Protein AF-A0A7K9DSW3-F1 (afdb_monomer_lite)

Radius of gyration: 22.23 Å; chains: 1; bounding box: 49×39×70 Å

Secondary structure (DSSP, 8-state):
-----------S---S-------------HHHHHHHHHHHHTT-TTTGGGS-HHHHHHHHHHHHHH--HHHHHHHHHHHHHHHHHPPTTS--GGGGHHHHHHHHHHHHHHHH-TTS-S---HHHHHHHHHHHHHHHHHHHTT-HHHHHHHHHS------SS--

Sequence (163 aa):
GDTLYYRFTSDMSNTEWGYKFTVTAGHLGRFQTGFEILKQMLSEERVVPHLPLAKIWEWQVGVACRQTGHQRLKAIHLLLKIVQCSQQGDCDLTLLKPLWQLFTHMENNLCHDMAKPGILLPLHRALAELFFVTENRVTELGSLQEYLLALNTEDHLHRCTAQ

pLDDT: mean 80.03, std 16.96, range [31.59, 97.44]

Structure (mmCIF, N/CA/C/O backbone):
data_AF-A0A7K9DSW3-F1
#
_entry.id   AF-A0A7K9DSW3-F1
#
loop_
_atom_site.group_PDB
_atom_site.id
_atom_site.type_symbol
_atom_site.label_atom_id
_atom_site.label_alt_id
_atom_site.label_comp_id
_atom_site.label_asym_id
_atom_site.label_entity_id
_atom_site.label_seq_id
_atom_site.pdbx_PDB_ins_code
_atom_site.Cartn_x
_atom_site.Cartn_y
_atom_site.Cartn_z
_atom_site.occupancy
_atom_site.B_iso_or_equiv
_atom_site.auth_seq_id
_atom_site.auth_comp_id
_atom_site.auth_asym_id
_atom_site.auth_atom_id
_atom_site.pdbx_PDB_model_num
ATOM 1 N N . GLY A 1 1 ? -5.107 16.807 -29.202 1.00 55.75 1 GLY A N 1
ATOM 2 C CA . GLY A 1 1 ? -3.796 17.090 -29.798 1.00 55.75 1 GLY A CA 1
ATOM 3 C C . GLY A 1 1 ? -3.032 15.804 -29.724 1.00 55.75 1 GLY A C 1
ATOM 4 O O . GLY A 1 1 ? -2.785 15.377 -28.613 1.00 55.75 1 GLY A O 1
ATOM 5 N N . ASP A 1 2 ? -2.739 15.210 -30.881 1.00 50.59 2 ASP A N 1
ATOM 6 C CA . ASP A 1 2 ? -2.134 13.876 -31.049 1.00 50.59 2 ASP A CA 1
ATOM 7 C C . ASP A 1 2 ? -1.299 13.849 -32.345 1.00 50.59 2 ASP A C 1
ATOM 9 O O . ASP A 1 2 ? -1.317 12.889 -33.112 1.00 50.59 2 ASP A O 1
ATOM 13 N N . THR A 1 3 ? -0.633 14.962 -32.674 1.00 47.25 3 THR A N 1
ATOM 14 C CA . THR A 1 3 ? 0.022 15.135 -33.978 1.00 47.25 3 THR A CA 1
ATOM 15 C C . THR A 1 3 ? 1.475 15.536 -33.792 1.00 47.25 3 THR A C 1
ATOM 17 O O . THR A 1 3 ? 1.771 16.601 -33.254 1.00 47.25 3 THR A O 1
ATOM 20 N N . LEU A 1 4 ? 2.379 14.671 -34.253 1.00 55.16 4 LEU A N 1
ATOM 21 C CA . LEU A 1 4 ? 3.808 14.943 -34.345 1.00 55.16 4 LEU A CA 1
ATOM 22 C C . LEU A 1 4 ? 4.144 15.374 -35.772 1.00 55.16 4 LEU A C 1
ATOM 24 O O . LEU A 1 4 ? 3.830 14.667 -36.728 1.00 55.16 4 LEU A O 1
ATOM 28 N N . TYR A 1 5 ? 4.810 16.518 -35.906 1.00 57.50 5 TYR A N 1
ATOM 29 C CA . TYR A 1 5 ? 5.347 16.990 -37.177 1.00 57.50 5 TYR A CA 1
ATOM 30 C C . TYR A 1 5 ? 6.858 16.802 -37.171 1.00 57.50 5 TYR A C 1
ATOM 32 O O . TYR A 1 5 ? 7.555 17.360 -36.325 1.00 57.50 5 TYR A O 1
ATOM 40 N N . TYR A 1 6 ? 7.361 16.044 -38.138 1.00 63.25 6 TYR A N 1
ATOM 41 C CA . TYR A 1 6 ? 8.791 15.900 -38.376 1.00 63.25 6 TYR A CA 1
ATOM 42 C C . TYR A 1 6 ? 9.128 16.464 -39.752 1.00 63.25 6 TYR A C 1
ATOM 44 O O . TYR A 1 6 ? 8.417 16.219 -40.726 1.00 63.25 6 TYR A O 1
ATOM 52 N N . ARG A 1 7 ? 10.222 17.223 -39.835 1.00 62.91 7 ARG A N 1
ATOM 53 C CA . ARG A 1 7 ? 10.799 17.693 -41.095 1.00 62.91 7 ARG A CA 1
ATOM 54 C C . ARG A 1 7 ? 12.248 17.245 -41.139 1.00 62.91 7 ARG A C 1
ATOM 56 O O . ARG A 1 7 ? 13.039 17.654 -40.297 1.00 62.91 7 ARG A O 1
ATOM 63 N N . PHE A 1 8 ? 12.571 16.427 -42.129 1.00 63.41 8 PHE A N 1
ATOM 64 C CA . PHE A 1 8 ? 13.928 15.963 -42.374 1.00 63.41 8 PHE A CA 1
ATOM 65 C C . PHE A 1 8 ? 14.479 16.663 -43.611 1.00 63.41 8 PHE A C 1
ATOM 67 O O . PHE A 1 8 ? 13.787 16.787 -44.620 1.00 63.41 8 PHE A O 1
ATOM 74 N N . THR A 1 9 ? 15.728 17.104 -43.530 1.00 62.41 9 THR A N 1
ATOM 75 C CA . THR A 1 9 ? 16.480 17.674 -44.649 1.00 62.41 9 THR A CA 1
ATOM 76 C C . THR A 1 9 ? 17.847 17.012 -44.666 1.00 62.41 9 THR A C 1
ATOM 78 O O . THR A 1 9 ? 18.557 17.058 -43.665 1.00 62.41 9 THR A O 1
ATOM 81 N N . SER A 1 10 ? 18.185 16.373 -45.783 1.00 64.44 10 SER A N 1
ATOM 82 C CA . SER A 1 10 ? 19.497 15.779 -46.035 1.00 64.44 10 SER A CA 1
ATOM 83 C C . SER A 1 10 ? 20.136 16.507 -47.210 1.00 64.44 10 SER A C 1
ATOM 85 O O . SER A 1 10 ? 19.452 16.879 -48.161 1.00 64.44 10 SER A O 1
ATOM 87 N N . ASP A 1 11 ? 21.441 16.710 -47.131 1.00 71.25 11 ASP A N 1
ATOM 88 C CA . ASP A 1 11 ? 22.296 17.273 -48.172 1.00 71.25 11 ASP A CA 1
ATOM 89 C C . ASP A 1 11 ? 22.798 16.207 -49.172 1.00 71.25 11 ASP A C 1
ATOM 91 O O . ASP A 1 11 ? 23.560 16.539 -50.076 1.00 71.25 11 ASP A O 1
ATOM 95 N N . MET A 1 12 ? 22.354 14.943 -49.036 1.00 60.47 12 MET A N 1
ATOM 96 C CA . MET A 1 12 ? 22.642 13.803 -49.932 1.00 60.47 12 MET A CA 1
ATOM 97 C C . MET A 1 12 ? 24.141 13.503 -50.141 1.00 60.47 12 MET A C 1
ATOM 99 O O . MET A 1 12 ? 24.511 12.812 -51.089 1.00 60.47 12 MET A O 1
ATOM 103 N N . SER A 1 13 ? 25.015 13.984 -49.254 1.00 65.69 13 SER A N 1
ATOM 104 C CA . SER A 1 13 ? 26.471 13.811 -49.355 1.00 65.69 13 SER A CA 1
ATOM 105 C C . SER A 1 13 ? 26.966 12.440 -48.869 1.00 65.69 13 SER A C 1
ATOM 107 O O . SER A 1 13 ? 28.106 12.063 -49.135 1.00 65.69 13 SER A O 1
ATOM 109 N N . ASN A 1 14 ? 26.108 11.667 -48.195 1.00 58.91 14 ASN A N 1
ATOM 110 C CA . ASN A 1 14 ? 26.424 10.360 -47.628 1.00 58.91 14 ASN A CA 1
ATOM 111 C C . ASN A 1 14 ? 25.272 9.375 -47.906 1.00 58.91 14 ASN A C 1
ATOM 113 O O . ASN A 1 14 ? 24.114 9.697 -47.643 1.00 58.91 14 ASN A O 1
ATOM 117 N N . THR A 1 15 ? 25.570 8.209 -48.490 1.00 61.62 15 THR A N 1
ATOM 118 C CA . THR A 1 15 ? 24.566 7.223 -48.962 1.00 61.62 15 THR A CA 1
ATOM 119 C C . THR A 1 15 ? 24.543 5.925 -48.165 1.00 61.62 15 THR A C 1
ATOM 121 O O . THR A 1 15 ? 23.801 5.004 -48.503 1.00 61.62 15 THR A O 1
ATOM 124 N N . GLU A 1 16 ? 25.292 5.846 -47.072 1.00 56.81 16 GLU A N 1
ATOM 125 C CA . GLU A 1 16 ? 25.145 4.755 -46.120 1.00 56.81 16 GLU A CA 1
ATOM 126 C C . GLU A 1 16 ? 24.336 5.257 -44.920 1.00 56.81 16 GLU A C 1
ATOM 128 O O . GLU A 1 16 ? 24.411 6.429 -44.576 1.00 56.81 16 GLU A O 1
ATOM 133 N N . TRP A 1 17 ? 23.544 4.372 -44.307 1.00 57.28 17 TRP A N 1
ATOM 134 C CA . TRP A 1 17 ? 22.628 4.609 -43.173 1.00 57.28 17 TRP A CA 1
ATOM 135 C C . TRP A 1 17 ? 21.300 5.324 -43.510 1.00 57.28 17 TRP A C 1
ATOM 137 O O . TRP A 1 17 ? 21.108 6.525 -43.335 1.00 57.28 17 TRP A O 1
ATOM 147 N N . GLY A 1 18 ? 20.301 4.524 -43.899 1.00 65.06 18 GLY A N 1
ATOM 148 C CA . GLY A 1 18 ? 18.897 4.918 -43.779 1.00 65.06 18 GLY A CA 1
ATOM 149 C C . GLY A 1 18 ? 18.472 4.990 -42.309 1.00 65.06 18 GLY A C 1
ATOM 150 O O . GLY A 1 18 ? 18.779 4.100 -41.513 1.00 65.06 18 GLY A O 1
ATOM 151 N N . TYR A 1 19 ? 17.741 6.036 -41.932 1.00 62.66 19 TYR A N 1
ATOM 152 C CA . TYR A 1 19 ? 17.175 6.142 -40.592 1.00 62.66 19 TYR A CA 1
ATOM 153 C C . TYR A 1 19 ? 15.972 5.203 -40.442 1.00 62.66 19 TYR A C 1
ATOM 155 O O . TYR A 1 19 ? 15.007 5.294 -41.200 1.00 62.66 19 TYR A O 1
ATOM 163 N N . LYS A 1 20 ? 15.993 4.326 -39.433 1.00 61.69 20 LYS A N 1
ATOM 164 C CA . LYS A 1 20 ? 14.826 3.532 -39.028 1.00 61.69 20 LYS A CA 1
ATOM 165 C C . LYS A 1 20 ? 14.328 4.027 -37.679 1.00 61.69 20 LYS A C 1
ATOM 167 O O . LYS A 1 20 ? 14.937 3.751 -36.649 1.00 61.69 20 LYS A O 1
ATOM 172 N N . PHE A 1 21 ? 13.194 4.714 -37.689 1.00 57.72 21 PHE A N 1
ATOM 173 C CA . PHE A 1 21 ? 12.464 5.044 -36.471 1.00 57.72 21 PHE A CA 1
ATOM 174 C C . PHE A 1 21 ? 11.245 4.135 -36.346 1.00 57.72 21 PHE A C 1
ATOM 176 O O . PHE A 1 21 ? 10.490 3.961 -37.300 1.00 57.72 21 PHE A O 1
ATOM 183 N N . THR A 1 22 ? 11.046 3.575 -35.156 1.00 58.03 22 THR A N 1
ATOM 184 C CA . THR A 1 22 ? 9.824 2.849 -34.806 1.00 58.03 22 THR A CA 1
ATOM 185 C C . THR A 1 22 ? 8.992 3.758 -33.917 1.00 58.03 22 THR A C 1
ATOM 187 O O . THR A 1 22 ? 9.321 3.960 -32.750 1.00 58.03 22 THR A O 1
ATOM 190 N N . VAL A 1 23 ? 7.928 4.330 -34.476 1.00 57.09 23 VAL A N 1
ATOM 191 C CA . VAL A 1 23 ? 6.919 5.045 -33.693 1.00 57.09 23 VAL A CA 1
ATOM 192 C C . VAL A 1 23 ? 5.879 4.022 -33.266 1.00 57.09 23 VAL A C 1
ATOM 194 O O . VAL A 1 23 ? 5.026 3.619 -34.053 1.00 57.09 23 VAL A O 1
ATOM 197 N N . THR A 1 24 ? 5.970 3.561 -32.024 1.00 56.69 24 THR A N 1
ATOM 198 C CA . THR A 1 24 ? 4.951 2.687 -31.443 1.00 56.69 24 THR A CA 1
ATOM 199 C C . THR A 1 24 ? 3.895 3.567 -30.788 1.00 56.69 24 THR A C 1
ATOM 201 O O . THR A 1 24 ? 4.213 4.342 -29.886 1.00 56.69 24 THR A O 1
ATOM 204 N N . ALA A 1 25 ? 2.640 3.463 -31.226 1.00 51.66 25 ALA A N 1
ATOM 205 C CA . ALA A 1 25 ? 1.528 4.111 -30.542 1.00 51.66 25 ALA A CA 1
ATOM 206 C C . ALA A 1 25 ? 1.438 3.553 -29.113 1.00 51.66 25 ALA A C 1
ATOM 208 O O . ALA A 1 25 ? 1.070 2.398 -28.898 1.00 51.66 25 ALA A O 1
ATOM 209 N N . GLY A 1 26 ? 1.835 4.352 -28.126 1.00 49.22 26 GLY A N 1
ATOM 210 C CA . GLY A 1 26 ? 1.687 3.991 -26.727 1.00 49.22 26 GLY A CA 1
ATOM 211 C C . GLY A 1 26 ? 0.234 4.168 -26.317 1.00 49.22 26 GLY A C 1
ATOM 212 O O . GLY A 1 26 ? -0.174 5.275 -25.977 1.00 49.22 26 GLY A O 1
ATOM 213 N N . HIS A 1 27 ? -0.551 3.091 -26.288 1.00 54.66 27 HIS A N 1
ATOM 214 C CA . HIS A 1 27 ? -1.680 3.072 -25.364 1.00 54.66 27 HIS A CA 1
ATOM 215 C C . HIS A 1 27 ? -1.112 3.294 -23.959 1.00 54.66 27 HIS A C 1
ATOM 217 O O . HIS A 1 27 ? -0.112 2.663 -23.601 1.00 54.66 27 HIS A O 1
ATOM 223 N N . LEU A 1 28 ? -1.725 4.176 -23.161 1.00 58.56 28 LEU A N 1
ATOM 224 C CA . LEU A 1 28 ? -1.463 4.217 -21.722 1.00 58.56 28 LEU A CA 1
ATOM 225 C C . LEU A 1 28 ? -1.536 2.763 -21.230 1.00 58.56 28 LEU A C 1
ATOM 227 O O . LEU A 1 28 ? -2.559 2.093 -21.396 1.00 58.56 28 LEU A O 1
ATOM 231 N N . GLY A 1 29 ? -0.410 2.226 -20.746 1.00 71.12 29 GLY A N 1
ATOM 232 C CA . GLY A 1 29 ? -0.353 0.832 -20.312 1.00 71.12 29 GLY A CA 1
ATOM 233 C C . GLY A 1 29 ? -1.444 0.576 -19.272 1.00 71.12 29 GLY A C 1
ATOM 234 O O . GLY A 1 29 ? -1.825 1.499 -18.555 1.00 71.12 29 GLY A O 1
ATOM 235 N N . ARG A 1 30 ? -1.947 -0.662 -19.161 1.00 81.62 30 ARG A N 1
ATOM 236 C CA . ARG A 1 30 ? -3.084 -0.999 -18.271 1.00 81.62 30 ARG A CA 1
ATOM 237 C C . ARG A 1 30 ? -2.945 -0.411 -16.861 1.00 81.62 30 ARG A C 1
ATOM 239 O O . ARG A 1 30 ? -3.916 0.099 -16.315 1.00 81.62 30 ARG A O 1
ATOM 246 N N . PHE A 1 31 ? -1.727 -0.419 -16.318 1.00 86.50 31 PHE A N 1
ATOM 247 C CA . PHE A 1 31 ? -1.410 0.221 -15.043 1.00 86.50 31 PHE A CA 1
ATOM 248 C C . PHE A 1 31 ? -1.648 1.737 -15.058 1.00 86.50 31 PHE A C 1
ATOM 250 O O . PHE A 1 31 ? -2.298 2.262 -14.165 1.00 86.50 31 PHE A O 1
ATOM 257 N N . GLN A 1 32 ? -1.124 2.446 -16.058 1.00 86.50 32 GLN A N 1
ATOM 258 C CA . GLN A 1 32 ? -1.214 3.901 -16.135 1.00 86.50 32 GLN A CA 1
ATOM 259 C C . GLN A 1 32 ? -2.661 4.361 -16.345 1.00 86.50 32 GLN A C 1
ATOM 261 O O . GLN A 1 32 ? -3.096 5.290 -15.673 1.00 86.50 32 GLN A O 1
ATOM 266 N N . THR A 1 33 ? -3.420 3.685 -17.213 1.00 87.12 33 THR A N 1
ATOM 267 C CA . THR A 1 33 ? -4.855 3.958 -17.384 1.00 87.12 33 THR A CA 1
ATOM 268 C C . THR A 1 33 ? -5.623 3.689 -16.092 1.00 87.12 33 THR A C 1
ATOM 270 O O . THR A 1 33 ? -6.382 4.544 -15.649 1.00 87.12 33 THR A O 1
ATOM 273 N N . GLY A 1 34 ? -5.389 2.537 -15.449 1.00 90.56 34 GLY A N 1
ATOM 274 C CA . GLY A 1 34 ? -6.028 2.200 -14.174 1.00 90.56 34 GLY A CA 1
ATOM 275 C C . GLY A 1 34 ? -5.697 3.200 -13.064 1.00 90.56 34 GLY A C 1
ATOM 276 O O . GLY A 1 34 ? -6.587 3.615 -12.328 1.00 90.56 34 GLY A O 1
ATOM 277 N N . PHE A 1 35 ? -4.440 3.644 -12.992 1.00 93.88 35 PHE A N 1
ATOM 278 C CA . PHE A 1 35 ? -3.988 4.662 -12.050 1.00 93.88 35 PHE A CA 1
ATOM 279 C C . PHE A 1 35 ? -4.712 5.995 -12.256 1.00 93.88 35 PHE A C 1
ATOM 281 O O . PHE A 1 35 ? -5.229 6.537 -11.285 1.00 93.88 35 PHE A O 1
ATOM 288 N N . GLU A 1 36 ? -4.769 6.527 -13.483 1.00 93.25 36 GLU A N 1
ATOM 289 C CA . GLU A 1 36 ? -5.421 7.824 -13.722 1.00 93.25 36 GLU A CA 1
ATOM 290 C C . GLU A 1 36 ? -6.934 7.754 -13.486 1.00 93.25 36 GLU A C 1
ATOM 292 O O . GLU A 1 36 ? -7.485 8.660 -12.863 1.00 93.25 36 GLU A O 1
ATOM 297 N N . ILE A 1 37 ? -7.598 6.662 -13.895 1.00 91.38 37 ILE A N 1
ATOM 298 C CA . ILE A 1 37 ? -9.026 6.459 -13.610 1.00 91.38 37 ILE A CA 1
ATOM 299 C C . ILE A 1 37 ? -9.254 6.438 -12.101 1.00 91.38 37 ILE A C 1
ATOM 301 O O . ILE A 1 37 ? -10.058 7.217 -11.599 1.00 91.38 37 ILE A O 1
ATOM 305 N N . LEU A 1 38 ? -8.536 5.589 -11.359 1.00 94.31 38 LEU A N 1
ATOM 306 C CA . LEU A 1 38 ? -8.766 5.467 -9.922 1.00 94.31 38 LEU A CA 1
ATOM 307 C C . LEU A 1 38 ? -8.407 6.761 -9.182 1.00 94.31 38 LEU A C 1
ATOM 309 O O . LEU A 1 38 ? -9.145 7.193 -8.303 1.00 94.31 38 LEU A O 1
ATOM 313 N N . LYS A 1 39 ? -7.317 7.427 -9.574 1.00 95.44 39 LYS A N 1
ATOM 314 C CA . LYS A 1 39 ? -6.923 8.731 -9.032 1.00 95.44 39 LYS A CA 1
ATOM 315 C C . LYS A 1 39 ? -8.013 9.783 -9.231 1.00 95.44 39 LYS A C 1
ATOM 317 O O . LYS A 1 39 ? -8.231 10.563 -8.303 1.00 95.44 39 LYS A O 1
ATOM 322 N N . GLN A 1 40 ? -8.644 9.812 -10.408 1.00 94.00 40 GLN A N 1
ATOM 323 C CA . GLN A 1 40 ? -9.738 10.728 -10.729 1.00 94.00 40 GLN A CA 1
ATOM 324 C C . GLN A 1 40 ? -10.986 10.399 -9.906 1.00 94.00 40 GLN A C 1
ATOM 326 O O . GLN A 1 40 ? -11.539 11.294 -9.277 1.00 94.00 40 GLN A O 1
ATOM 331 N N . MET A 1 41 ? -11.375 9.122 -9.837 1.00 93.69 41 MET A N 1
ATOM 332 C CA . MET A 1 41 ? -12.537 8.668 -9.060 1.00 93.69 41 MET A CA 1
ATOM 333 C C . MET A 1 41 ? -12.385 8.986 -7.566 1.00 93.69 41 MET A C 1
ATOM 335 O O . MET A 1 41 ? -13.319 9.476 -6.944 1.00 93.69 41 MET A O 1
ATOM 339 N N . LEU A 1 42 ? -11.189 8.784 -7.000 1.00 92.94 42 LEU A N 1
ATOM 340 C CA . LEU A 1 42 ? -10.875 9.137 -5.607 1.00 92.94 42 LEU A CA 1
ATOM 341 C C . LEU A 1 42 ? -10.756 10.650 -5.370 1.00 92.94 42 LEU A C 1
ATOM 343 O O . LEU A 1 42 ? -10.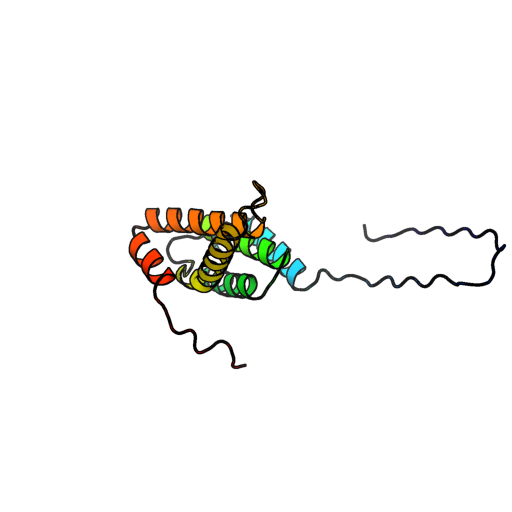743 11.091 -4.228 1.00 92.94 42 LEU A O 1
ATOM 347 N N . SER A 1 43 ? -10.594 11.452 -6.424 1.00 92.75 43 SER A N 1
ATOM 348 C CA . SER A 1 43 ? -10.568 12.916 -6.328 1.00 92.75 43 SER A CA 1
ATOM 349 C C . SER A 1 43 ? -11.965 13.536 -6.351 1.00 92.75 43 SER A C 1
ATOM 351 O O . SER A 1 43 ? -12.095 14.717 -6.040 1.00 92.75 43 SER A O 1
ATOM 353 N N . GLU A 1 44 ? -12.992 12.779 -6.734 1.00 92.50 44 GLU A N 1
ATOM 354 C CA . GLU A 1 44 ? -14.358 13.275 -6.831 1.00 92.50 44 GLU A CA 1
ATOM 355 C C . GLU A 1 44 ? -15.168 12.874 -5.593 1.00 92.50 44 GLU A C 1
ATOM 357 O O . GLU A 1 44 ? -15.659 11.753 -5.484 1.00 92.50 44 GLU A O 1
ATOM 362 N N . GLU A 1 45 ? -15.349 13.817 -4.662 1.00 86.81 45 GLU A N 1
ATOM 363 C CA . GLU A 1 45 ? -16.027 13.594 -3.369 1.00 86.81 45 GLU A CA 1
ATOM 364 C C . GLU A 1 45 ? -17.442 13.015 -3.503 1.00 86.81 45 GLU A C 1
ATOM 366 O O . GLU A 1 45 ? -17.910 12.300 -2.624 1.00 86.81 45 GLU A O 1
ATOM 371 N N . ARG A 1 46 ? -18.126 13.287 -4.621 1.00 90.25 46 ARG A N 1
ATOM 372 C CA . ARG A 1 46 ? -19.466 12.749 -4.904 1.00 90.25 46 ARG A CA 1
ATOM 373 C C . ARG A 1 46 ? -19.443 11.272 -5.287 1.00 90.25 46 ARG A C 1
ATOM 375 O O . ARG A 1 46 ? -20.449 10.595 -5.124 1.00 90.25 46 ARG A O 1
ATOM 382 N N . VAL A 1 47 ? -18.329 10.786 -5.831 1.00 90.19 47 VAL A N 1
ATOM 383 C CA . VAL A 1 47 ? -18.177 9.410 -6.319 1.00 90.19 47 VAL A CA 1
ATOM 384 C C . VAL A 1 47 ? -17.667 8.497 -5.211 1.00 90.19 47 VAL A C 1
ATOM 386 O O . VAL A 1 47 ? -18.114 7.356 -5.125 1.00 90.19 47 VAL A O 1
ATOM 389 N N . VAL A 1 48 ? -16.785 8.999 -4.338 1.00 89.50 48 VAL A N 1
ATOM 390 C CA . VAL A 1 48 ? -16.149 8.229 -3.253 1.00 89.50 48 VAL A CA 1
ATOM 391 C C . VAL A 1 48 ? -17.138 7.382 -2.429 1.00 89.50 48 VAL A C 1
ATOM 393 O O . VAL A 1 48 ? -16.866 6.190 -2.287 1.00 89.50 48 VAL A O 1
ATOM 396 N N . PRO A 1 49 ? -18.297 7.898 -1.962 1.00 88.75 49 PRO A N 1
ATOM 397 C CA . PRO A 1 49 ? -19.250 7.114 -1.167 1.00 88.75 49 PRO A CA 1
ATOM 398 C C . PRO A 1 49 ? -19.883 5.933 -1.916 1.00 88.75 49 PRO A C 1
ATOM 400 O O . PRO A 1 49 ? -20.473 5.051 -1.300 1.00 88.75 49 PRO A O 1
ATOM 403 N N . HIS A 1 50 ? -19.804 5.924 -3.248 1.00 89.00 50 HIS A N 1
ATOM 404 C CA . HIS A 1 50 ? -20.362 4.878 -4.104 1.00 89.00 50 HIS A CA 1
ATOM 405 C C . HIS A 1 50 ? -19.310 3.867 -4.572 1.00 89.00 50 HIS A C 1
ATOM 407 O O . HIS A 1 50 ? -19.651 2.880 -5.229 1.00 89.00 50 HIS A O 1
ATOM 413 N N . LEU A 1 51 ? -18.030 4.103 -4.271 1.00 90.88 51 LEU A N 1
ATOM 414 C CA . LEU A 1 51 ? -16.960 3.195 -4.649 1.00 90.88 51 LEU A CA 1
ATOM 415 C C . LEU A 1 51 ? -16.891 2.011 -3.676 1.00 90.88 51 LEU A C 1
ATOM 417 O O . LEU A 1 51 ? -16.984 2.202 -2.465 1.00 90.88 51 LEU A O 1
ATOM 421 N N . PRO A 1 52 ? -16.644 0.784 -4.168 1.00 91.81 52 PRO A N 1
ATOM 422 C CA . PRO A 1 52 ? -16.393 -0.367 -3.308 1.00 91.81 52 PRO A CA 1
ATOM 423 C C . PRO A 1 52 ? -14.977 -0.283 -2.710 1.00 91.81 52 PRO A C 1
ATOM 425 O O . PRO A 1 52 ? -14.075 -1.010 -3.139 1.00 91.81 52 PRO A O 1
ATOM 428 N N . LEU A 1 53 ? -14.770 0.625 -1.746 1.00 92.81 53 LEU A N 1
ATOM 429 C CA . LEU A 1 53 ? -13.453 0.949 -1.183 1.00 92.81 53 LEU A CA 1
ATOM 430 C C . LEU A 1 53 ? -12.741 -0.275 -0.604 1.00 92.81 53 LEU A C 1
ATOM 432 O O . LEU A 1 53 ? -11.562 -0.439 -0.890 1.00 92.81 53 LEU A O 1
ATOM 436 N N . ALA A 1 54 ? -13.448 -1.192 0.062 1.00 91.38 54 ALA A N 1
ATOM 437 C CA . ALA A 1 54 ? -12.859 -2.434 0.579 1.00 91.38 54 ALA A CA 1
ATOM 438 C C . ALA A 1 54 ? -12.215 -3.300 -0.511 1.00 91.38 54 ALA A C 1
ATOM 440 O O . ALA A 1 54 ? -11.092 -3.781 -0.364 1.00 91.38 54 ALA A O 1
ATOM 441 N N . LYS A 1 55 ? -12.892 -3.443 -1.654 1.00 92.88 55 LYS A N 1
ATOM 442 C CA . LYS A 1 55 ? -12.386 -4.241 -2.776 1.00 92.88 55 LYS A CA 1
ATOM 443 C C . LYS A 1 55 ? -11.244 -3.534 -3.500 1.00 92.88 55 LYS A C 1
ATOM 445 O O . LYS A 1 55 ? -10.257 -4.155 -3.883 1.00 92.88 55 LYS A O 1
ATOM 450 N N . ILE A 1 56 ? -11.391 -2.223 -3.695 1.00 94.25 56 ILE A N 1
ATOM 451 C CA . ILE A 1 56 ? -10.354 -1.385 -4.300 1.00 94.25 56 ILE A CA 1
ATOM 452 C C . ILE A 1 56 ? -9.097 -1.415 -3.433 1.00 94.25 56 ILE A C 1
ATOM 454 O O . ILE A 1 56 ? -8.008 -1.563 -3.972 1.00 94.25 56 ILE A O 1
ATOM 458 N N . TRP A 1 57 ? -9.248 -1.316 -2.114 1.00 95.31 57 TRP A N 1
ATOM 459 C CA . TRP A 1 57 ? -8.171 -1.388 -1.138 1.00 95.31 57 TRP A CA 1
ATOM 460 C C . TRP A 1 57 ? -7.390 -2.695 -1.256 1.00 95.31 57 TRP A C 1
ATOM 462 O O . TRP A 1 57 ? -6.188 -2.658 -1.513 1.00 95.31 57 TRP A O 1
ATOM 472 N N . GLU A 1 58 ? -8.073 -3.839 -1.167 1.00 94.31 58 GLU A N 1
ATOM 473 C CA . GLU A 1 58 ? -7.455 -5.164 -1.288 1.00 94.31 58 GLU A CA 1
ATOM 474 C C . GLU A 1 58 ? -6.646 -5.291 -2.591 1.00 94.31 58 GLU A C 1
ATOM 476 O O . GLU A 1 58 ? -5.467 -5.664 -2.594 1.00 94.31 58 GLU A O 1
ATOM 481 N N . TRP A 1 59 ? -7.250 -4.901 -3.717 1.00 93.56 59 TRP A N 1
ATOM 482 C CA . TRP A 1 59 ? -6.580 -4.913 -5.014 1.00 93.56 59 TRP A CA 1
ATOM 483 C C . TRP A 1 59 ? -5.387 -3.967 -5.065 1.00 93.56 59 TRP A C 1
ATOM 485 O O . TRP A 1 59 ? -4.332 -4.332 -5.584 1.00 93.56 59 TRP A O 1
ATOM 495 N N . GLN A 1 60 ? -5.536 -2.760 -4.531 1.00 95.81 60 GLN A N 1
ATOM 496 C CA . GLN A 1 60 ? -4.514 -1.729 -4.572 1.00 95.81 60 GLN A CA 1
ATOM 497 C C . GLN A 1 60 ? -3.298 -2.107 -3.718 1.00 95.81 60 GLN A C 1
ATOM 499 O O . GLN A 1 60 ? -2.163 -1.870 -4.141 1.00 95.81 60 GLN A O 1
ATOM 504 N N . VAL A 1 61 ? -3.513 -2.769 -2.577 1.00 96.19 61 VAL A N 1
ATOM 505 C CA . VAL A 1 61 ? -2.443 -3.368 -1.770 1.00 96.19 61 VAL A CA 1
ATOM 506 C C . VAL A 1 61 ? -1.723 -4.446 -2.582 1.00 96.19 61 VAL A C 1
ATOM 508 O O . VAL A 1 61 ? -0.498 -4.406 -2.716 1.00 96.19 61 VAL A O 1
ATOM 511 N N . GLY A 1 62 ? -2.468 -5.349 -3.229 1.00 93.56 62 GLY A N 1
ATOM 512 C CA . GLY A 1 62 ? -1.894 -6.362 -4.118 1.00 93.56 62 GLY A CA 1
ATOM 513 C C . GLY A 1 62 ? -1.058 -5.765 -5.260 1.00 93.56 62 GLY A C 1
ATOM 514 O O . GLY A 1 62 ? 0.019 -6.277 -5.585 1.00 93.56 62 GLY A O 1
ATOM 515 N N . VAL A 1 63 ? -1.509 -4.652 -5.846 1.00 93.56 63 VAL A N 1
ATOM 516 C CA . VAL A 1 63 ? -0.765 -3.905 -6.872 1.00 93.56 63 VAL A CA 1
ATOM 517 C C . VAL A 1 63 ? 0.513 -3.300 -6.288 1.00 93.56 63 VAL A C 1
ATOM 519 O O . VAL A 1 63 ? 1.573 -3.457 -6.893 1.00 93.56 63 VAL A O 1
ATOM 522 N N . ALA A 1 64 ? 0.463 -2.655 -5.121 1.00 95.75 64 ALA A N 1
ATOM 523 C CA . ALA A 1 64 ? 1.644 -2.067 -4.482 1.00 95.75 64 ALA A CA 1
ATOM 524 C C . ALA A 1 64 ? 2.733 -3.116 -4.184 1.00 95.75 64 ALA A C 1
ATOM 526 O O . ALA A 1 64 ? 3.918 -2.852 -4.407 1.00 95.75 64 ALA A O 1
ATOM 527 N N . CYS A 1 65 ? 2.340 -4.327 -3.779 1.00 93.31 65 CYS A N 1
ATOM 528 C CA . CYS A 1 65 ? 3.265 -5.435 -3.538 1.00 93.31 65 CYS A CA 1
ATOM 529 C C . CYS A 1 65 ? 3.945 -5.937 -4.825 1.00 93.31 65 CYS A C 1
ATOM 531 O O . CYS A 1 65 ? 5.149 -6.200 -4.830 1.00 93.31 65 CYS A O 1
ATOM 533 N N . ARG A 1 66 ? 3.200 -6.048 -5.934 1.00 90.62 66 ARG A N 1
ATOM 534 C CA . ARG A 1 66 ? 3.702 -6.624 -7.200 1.00 90.62 66 ARG A CA 1
ATOM 535 C C . ARG A 1 66 ? 4.466 -5.632 -8.070 1.00 90.62 66 ARG A C 1
ATOM 537 O O . ARG A 1 66 ? 5.388 -6.025 -8.778 1.00 90.62 66 ARG A O 1
ATOM 544 N N . GLN A 1 67 ? 4.076 -4.360 -8.052 1.00 88.75 67 GLN A N 1
ATOM 545 C CA . GLN A 1 67 ? 4.747 -3.331 -8.843 1.00 88.75 67 GLN A CA 1
ATOM 546 C C . GLN A 1 67 ? 6.093 -2.955 -8.234 1.00 88.75 67 GLN A C 1
ATOM 548 O O . GLN A 1 67 ? 6.318 -3.153 -7.044 1.00 88.75 67 GLN A O 1
ATOM 553 N N . THR A 1 68 ? 6.980 -2.370 -9.035 1.00 87.62 68 THR A N 1
ATOM 554 C CA . THR A 1 68 ? 8.290 -1.864 -8.598 1.00 87.62 68 THR A CA 1
ATOM 555 C C . THR A 1 68 ? 8.516 -0.435 -9.104 1.00 87.62 68 THR A C 1
ATOM 557 O O . THR A 1 68 ? 7.722 0.107 -9.881 1.00 87.62 68 THR A O 1
ATOM 560 N N . GLY A 1 69 ? 9.565 0.226 -8.606 1.00 88.00 69 GLY A N 1
ATOM 561 C CA . GLY A 1 69 ? 9.950 1.576 -9.031 1.00 88.00 69 GLY A CA 1
ATOM 562 C C . GLY A 1 69 ? 8.808 2.598 -8.949 1.00 88.00 69 GLY A C 1
ATOM 563 O O . GLY A 1 69 ? 8.073 2.670 -7.961 1.00 88.00 69 GLY A O 1
ATOM 564 N N . HIS A 1 70 ? 8.637 3.388 -10.011 1.00 88.56 70 HIS A N 1
ATOM 565 C CA . HIS A 1 70 ? 7.620 4.443 -10.069 1.00 88.56 70 HIS A CA 1
ATOM 566 C C . HIS A 1 70 ? 6.177 3.926 -10.012 1.00 88.56 70 HIS A C 1
ATOM 568 O O . HIS A 1 70 ? 5.301 4.632 -9.516 1.00 88.56 70 HIS A O 1
ATOM 574 N N . GLN A 1 71 ? 5.911 2.710 -10.497 1.00 89.69 71 GLN A N 1
ATOM 575 C CA . GLN A 1 71 ? 4.566 2.132 -10.455 1.00 89.69 71 GLN A CA 1
ATOM 576 C C . GLN A 1 71 ? 4.182 1.755 -9.021 1.00 89.69 71 GLN A C 1
ATOM 578 O O . GLN A 1 71 ? 3.078 2.078 -8.589 1.00 89.69 71 GLN A O 1
ATOM 583 N N . ARG A 1 72 ? 5.117 1.192 -8.238 1.00 94.62 72 ARG A N 1
ATOM 584 C CA . ARG A 1 72 ? 4.913 0.980 -6.793 1.00 94.62 72 ARG A CA 1
ATOM 585 C C . ARG A 1 72 ? 4.642 2.295 -6.070 1.00 94.62 72 ARG A C 1
ATOM 587 O O . ARG A 1 72 ? 3.704 2.378 -5.288 1.00 94.62 72 ARG A O 1
ATOM 594 N N . LEU A 1 73 ? 5.415 3.336 -6.373 1.00 95.38 73 LEU A N 1
ATOM 595 C CA . LEU A 1 73 ? 5.232 4.650 -5.758 1.00 95.38 73 LEU A CA 1
ATOM 596 C C . LEU A 1 73 ? 3.837 5.229 -6.051 1.00 95.38 73 LEU A C 1
ATOM 598 O O . LEU A 1 73 ? 3.146 5.684 -5.146 1.00 95.38 73 LEU A O 1
ATOM 602 N N . LYS A 1 74 ? 3.382 5.166 -7.307 1.00 95.94 74 LYS A N 1
ATOM 603 C CA . LYS A 1 74 ? 2.012 5.543 -7.689 1.00 95.94 74 LYS A CA 1
ATOM 604 C C . LYS A 1 74 ? 0.959 4.712 -6.958 1.00 95.94 74 LYS A C 1
ATOM 606 O O . LYS A 1 74 ? -0.053 5.258 -6.531 1.00 95.94 74 LYS A O 1
ATOM 611 N N . ALA A 1 75 ? 1.209 3.415 -6.796 1.00 97.00 75 ALA A N 1
ATOM 612 C CA . ALA A 1 75 ? 0.294 2.535 -6.095 1.00 97.00 75 ALA A CA 1
ATOM 613 C C . ALA A 1 75 ? 0.160 2.891 -4.605 1.00 97.00 75 ALA A C 1
ATOM 615 O O . ALA A 1 75 ? -0.956 2.907 -4.094 1.00 97.00 75 ALA A O 1
ATOM 616 N N . ILE A 1 76 ? 1.265 3.243 -3.944 1.00 97.44 76 ILE A N 1
ATOM 617 C CA . ILE A 1 76 ? 1.282 3.692 -2.544 1.00 97.44 76 ILE A CA 1
ATOM 618 C C . ILE A 1 76 ? 0.561 5.032 -2.381 1.00 97.44 76 ILE A C 1
ATOM 620 O O . ILE A 1 76 ? -0.224 5.191 -1.453 1.00 97.44 76 ILE A O 1
ATOM 624 N N . HIS A 1 77 ? 0.740 5.974 -3.310 1.00 96.50 77 HIS A N 1
ATOM 625 C CA . HIS A 1 77 ? -0.007 7.236 -3.270 1.00 96.50 77 HIS A CA 1
ATOM 626 C C . HIS A 1 77 ? -1.527 7.037 -3.380 1.00 96.50 77 HIS A C 1
ATOM 628 O O . HIS A 1 77 ? -2.290 7.792 -2.781 1.00 96.50 77 HIS A O 1
ATOM 634 N N . LEU A 1 78 ? -1.984 6.032 -4.134 1.00 97.00 78 LEU A N 1
ATOM 635 C CA . LEU A 1 78 ? -3.405 5.683 -4.172 1.00 97.00 78 LEU A CA 1
ATOM 636 C C . LEU A 1 78 ? -3.875 5.076 -2.847 1.00 97.00 78 LEU A C 1
ATOM 638 O O . LEU A 1 78 ? -4.952 5.444 -2.396 1.00 97.00 78 LEU A O 1
ATOM 642 N N . LEU A 1 79 ? -3.072 4.214 -2.207 1.00 97.06 79 LEU A N 1
ATOM 643 C CA . LEU A 1 79 ? -3.379 3.697 -0.865 1.00 97.06 79 LEU A CA 1
ATOM 644 C C . LEU A 1 79 ? -3.547 4.839 0.139 1.00 97.06 79 LEU A C 1
ATOM 646 O O . LEU A 1 79 ? -4.559 4.886 0.827 1.00 97.06 79 LEU A O 1
ATOM 650 N N . LEU A 1 80 ? -2.615 5.795 0.154 1.00 95.81 80 LEU A N 1
ATOM 651 C CA . LEU A 1 80 ? -2.692 6.995 0.994 1.00 95.81 80 LEU A CA 1
ATOM 652 C C . LEU A 1 80 ? -4.017 7.745 0.809 1.00 95.81 80 LEU A C 1
ATOM 654 O O . LEU A 1 80 ? -4.709 8.028 1.785 1.00 95.81 80 LEU A O 1
ATOM 658 N N . LYS A 1 81 ? -4.403 8.007 -0.445 1.00 94.88 81 LYS A N 1
ATOM 659 C CA . LYS A 1 81 ? -5.690 8.641 -0.764 1.00 94.88 81 LYS A CA 1
ATOM 660 C C . LYS A 1 81 ? -6.885 7.829 -0.263 1.00 94.88 81 LYS A C 1
ATOM 662 O O . LYS A 1 81 ? -7.832 8.409 0.255 1.00 94.88 81 LYS A O 1
ATOM 667 N N . ILE A 1 82 ? -6.860 6.506 -0.428 1.00 94.38 82 ILE A N 1
ATOM 668 C CA . ILE A 1 82 ? -7.955 5.638 0.019 1.00 94.38 82 ILE A CA 1
ATOM 669 C C . ILE A 1 82 ? -8.096 5.712 1.542 1.00 94.38 82 ILE A C 1
ATOM 671 O O . ILE A 1 82 ? -9.203 5.945 2.012 1.00 94.38 82 ILE A O 1
ATOM 675 N N . VAL A 1 83 ? -6.998 5.612 2.304 1.00 93.38 83 VAL A N 1
ATOM 676 C CA . VAL A 1 83 ? -7.037 5.734 3.776 1.00 93.38 83 VAL A CA 1
ATOM 677 C C . VAL A 1 83 ? -7.653 7.071 4.196 1.00 93.38 83 VAL A C 1
ATOM 679 O O . VAL A 1 83 ? -8.532 7.094 5.054 1.00 93.38 83 VAL A O 1
ATOM 682 N N . GLN A 1 84 ? -7.256 8.172 3.550 1.00 91.06 84 GLN A N 1
ATOM 683 C CA . GLN A 1 84 ? -7.755 9.520 3.854 1.00 91.06 84 GLN A CA 1
ATOM 684 C C . GLN A 1 84 ? -9.252 9.705 3.569 1.00 91.06 84 GLN A C 1
ATOM 686 O O . GLN A 1 84 ? -9.917 10.461 4.272 1.00 91.06 84 GLN A O 1
ATOM 691 N N . CYS A 1 85 ? -9.783 9.037 2.545 1.00 89.06 85 CYS A N 1
ATOM 692 C CA . CYS A 1 85 ? -11.185 9.165 2.146 1.00 89.06 85 CYS A CA 1
ATOM 693 C C . CYS A 1 85 ? -12.101 8.074 2.734 1.00 89.06 85 CYS A C 1
ATOM 695 O O . CYS A 1 85 ? -13.321 8.206 2.661 1.00 89.06 85 CYS A O 1
ATOM 697 N N . SER A 1 86 ? -11.531 7.002 3.290 1.00 86.19 86 SER A N 1
ATOM 698 C CA . SER A 1 86 ? -12.267 5.856 3.839 1.00 86.19 86 SER A CA 1
ATOM 699 C C . SER A 1 86 ? -13.027 6.187 5.129 1.00 86.19 86 SER A C 1
ATOM 701 O O . SER A 1 86 ? -12.538 6.937 5.977 1.00 86.19 86 SER A O 1
ATOM 703 N N . GLN A 1 87 ? -14.216 5.609 5.307 1.00 79.56 87 GLN A N 1
ATOM 704 C CA . GLN A 1 87 ? -14.956 5.601 6.571 1.00 79.56 87 GLN A CA 1
ATOM 705 C C . GLN A 1 87 ? -14.570 4.367 7.409 1.00 79.56 87 GLN A C 1
ATOM 707 O O . GLN A 1 87 ? -13.830 3.484 6.968 1.00 79.56 87 GLN A O 1
ATOM 712 N N . GLN A 1 88 ? -15.037 4.311 8.659 1.00 72.62 88 GLN A N 1
ATOM 713 C CA . GLN A 1 88 ? -14.741 3.199 9.564 1.00 72.62 88 GLN A CA 1
ATOM 714 C C . GLN A 1 88 ? -15.206 1.858 8.963 1.00 72.62 88 GLN A C 1
ATOM 716 O O . GLN A 1 88 ? -16.390 1.675 8.698 1.00 72.62 88 GLN A O 1
ATOM 721 N N . GLY A 1 89 ? -14.272 0.917 8.786 1.00 74.00 89 GLY A N 1
ATOM 722 C CA . GLY A 1 89 ? -14.550 -0.435 8.280 1.00 74.00 89 GLY A CA 1
ATOM 723 C C . GLY A 1 89 ? -14.383 -0.628 6.767 1.00 74.00 89 GLY A C 1
ATOM 724 O O . GLY A 1 89 ? -14.493 -1.755 6.294 1.00 74.00 89 GLY A O 1
ATOM 725 N N . ASP A 1 90 ? -14.061 0.425 6.010 1.00 81.31 90 ASP A N 1
ATOM 726 C CA . ASP A 1 90 ? -13.902 0.332 4.552 1.00 81.31 90 ASP A CA 1
ATOM 727 C C . ASP A 1 90 ? -12.583 -0.311 4.108 1.00 81.31 90 ASP A C 1
ATOM 729 O O . ASP A 1 90 ? -12.439 -0.656 2.940 1.00 81.31 90 ASP A O 1
ATOM 733 N N . CYS A 1 91 ? -11.582 -0.417 4.982 1.00 88.25 91 CYS A N 1
ATOM 734 C CA . CYS A 1 91 ? -10.242 -0.881 4.623 1.00 88.25 91 CYS A CA 1
ATOM 735 C C . CYS A 1 91 ? -9.713 -1.853 5.678 1.00 88.25 91 CYS A C 1
ATOM 737 O O . CYS A 1 91 ? -9.562 -1.484 6.842 1.00 88.25 91 CYS A O 1
ATOM 739 N N . ASP A 1 92 ? -9.387 -3.079 5.267 1.00 90.00 92 ASP A N 1
ATOM 740 C CA . ASP A 1 92 ? -8.662 -4.026 6.115 1.00 90.00 92 ASP A CA 1
ATOM 741 C C . ASP A 1 92 ? -7.174 -3.655 6.150 1.00 90.00 92 ASP A C 1
ATOM 743 O O . ASP A 1 92 ? -6.391 -3.978 5.251 1.00 90.00 92 ASP A O 1
ATOM 747 N N . LEU A 1 93 ? -6.785 -2.927 7.191 1.00 90.31 93 LEU A N 1
ATOM 748 C CA . LEU A 1 93 ? -5.438 -2.378 7.335 1.00 90.31 93 LEU A CA 1
ATOM 749 C C . LEU A 1 93 ? -4.379 -3.453 7.609 1.00 90.31 93 LEU A C 1
ATOM 751 O O . LEU A 1 93 ? -3.193 -3.207 7.383 1.00 90.31 93 LEU A O 1
ATOM 755 N N . THR A 1 94 ? -4.785 -4.660 8.015 1.00 89.75 94 THR A N 1
ATOM 756 C CA . THR A 1 94 ? -3.861 -5.786 8.227 1.00 89.75 94 THR A CA 1
ATOM 757 C C . THR A 1 94 ? -3.187 -6.227 6.923 1.00 89.75 94 THR A C 1
ATOM 759 O O . THR A 1 94 ? -2.050 -6.708 6.931 1.00 89.75 94 THR A O 1
ATOM 762 N N . LEU A 1 95 ? -3.818 -5.949 5.774 1.00 92.62 95 LEU A N 1
ATOM 763 C CA . LEU A 1 95 ? -3.265 -6.219 4.446 1.00 92.62 95 LEU A CA 1
ATOM 764 C C . LEU A 1 95 ? -1.975 -5.435 4.155 1.00 92.62 95 LEU A C 1
ATOM 766 O O . LEU A 1 95 ? -1.231 -5.814 3.253 1.00 92.62 95 LEU A O 1
ATOM 770 N N . LEU A 1 96 ? -1.659 -4.378 4.913 1.00 94.06 96 LEU A N 1
ATOM 771 C CA . LEU A 1 96 ? -0.417 -3.613 4.749 1.00 94.06 96 LEU A CA 1
ATOM 772 C C . LEU A 1 96 ? 0.840 -4.362 5.212 1.00 94.06 96 LEU A C 1
ATOM 774 O O . LEU A 1 96 ? 1.951 -3.928 4.908 1.00 94.06 96 LEU A O 1
ATOM 778 N N . LYS A 1 97 ? 0.696 -5.504 5.888 1.00 92.62 97 LYS A N 1
ATOM 779 C CA . LYS A 1 97 ? 1.800 -6.314 6.420 1.00 92.62 97 LYS A CA 1
ATOM 780 C C . LYS A 1 97 ? 2.946 -6.602 5.429 1.00 92.62 97 LYS A C 1
ATOM 782 O O . LYS A 1 97 ? 4.099 -6.406 5.811 1.00 92.62 97 LYS A O 1
ATOM 787 N N . PRO A 1 98 ? 2.722 -6.974 4.152 1.00 92.88 98 PRO A N 1
ATOM 788 C CA . PRO A 1 98 ? 3.827 -7.181 3.210 1.00 92.88 98 PRO A CA 1
ATOM 789 C C . PRO A 1 98 ? 4.573 -5.882 2.864 1.00 92.88 98 PRO A C 1
ATOM 791 O O . PRO A 1 98 ? 5.777 -5.896 2.610 1.00 92.88 98 PRO A O 1
ATOM 794 N N . LEU A 1 99 ? 3.872 -4.741 2.861 1.00 94.12 99 LEU A N 1
ATOM 795 C CA . LEU A 1 99 ? 4.493 -3.428 2.676 1.00 94.12 99 LEU A CA 1
ATOM 796 C C . LEU A 1 99 ? 5.265 -2.997 3.928 1.00 94.12 99 LEU A C 1
ATOM 798 O O . LEU A 1 99 ? 6.290 -2.333 3.794 1.00 94.12 99 LEU A O 1
ATOM 802 N N . TRP A 1 100 ? 4.813 -3.407 5.117 1.00 93.62 100 TRP A N 1
ATOM 803 C CA . TRP A 1 100 ? 5.520 -3.180 6.379 1.00 93.62 100 TRP A CA 1
ATOM 804 C C . TRP A 1 100 ? 6.840 -3.950 6.400 1.00 93.62 100 TRP A C 1
ATOM 806 O O . TRP A 1 100 ? 7.893 -3.363 6.610 1.00 93.62 100 TRP A O 1
ATOM 816 N N . GLN A 1 101 ? 6.817 -5.232 6.028 1.00 91.88 101 GLN A N 1
ATOM 817 C CA . GLN A 1 101 ? 8.031 -6.042 5.885 1.0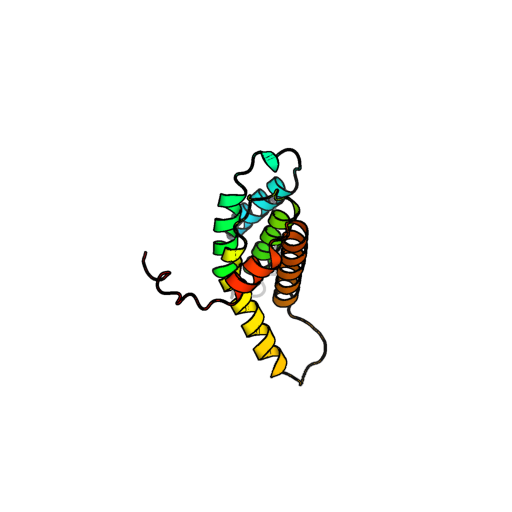0 91.88 101 GLN A CA 1
ATOM 818 C C . GLN A 1 101 ? 9.026 -5.432 4.887 1.00 91.88 101 GLN A C 1
ATOM 820 O O . GLN A 1 101 ? 10.230 -5.399 5.146 1.00 91.88 101 GLN A O 1
ATOM 825 N N . LEU A 1 102 ? 8.533 -4.919 3.753 1.00 91.38 102 LEU A N 1
ATOM 826 C CA . LEU A 1 102 ? 9.360 -4.195 2.788 1.00 91.38 102 LEU A CA 1
ATOM 827 C C . LEU A 1 102 ? 9.988 -2.943 3.413 1.00 91.38 102 LEU A C 1
ATOM 829 O O . LEU A 1 102 ? 11.175 -2.699 3.213 1.00 91.38 102 LEU A O 1
ATOM 833 N N . PHE A 1 103 ? 9.197 -2.156 4.141 1.00 91.62 103 PHE A N 1
ATOM 834 C CA . PHE A 1 103 ? 9.651 -0.945 4.813 1.00 91.62 103 PHE A CA 1
ATOM 835 C C . PHE A 1 103 ? 10.741 -1.251 5.848 1.00 91.62 103 PHE A C 1
ATOM 837 O O . PHE A 1 103 ? 11.844 -0.724 5.727 1.00 91.62 103 PHE A O 1
ATOM 844 N N . THR A 1 104 ? 10.506 -2.198 6.758 1.00 90.19 104 THR A N 1
ATOM 845 C CA . THR A 1 104 ? 11.493 -2.633 7.758 1.00 90.19 104 THR A CA 1
ATOM 846 C C . THR A 1 104 ? 12.760 -3.198 7.111 1.00 90.19 104 THR A C 1
ATOM 848 O O . THR A 1 104 ? 13.873 -2.925 7.558 1.00 90.19 104 THR A O 1
ATOM 851 N N . HIS A 1 105 ? 12.638 -3.951 6.011 1.00 88.75 105 HIS A N 1
ATOM 852 C CA . HIS A 1 105 ? 13.808 -4.406 5.259 1.00 88.75 105 HIS A CA 1
ATOM 853 C C . HIS A 1 105 ? 14.617 -3.226 4.700 1.00 88.75 105 HIS A C 1
ATOM 855 O O . HIS A 1 105 ? 15.846 -3.239 4.752 1.00 88.75 105 HIS A O 1
ATOM 861 N N . MET A 1 106 ? 13.954 -2.189 4.180 1.00 87.75 106 MET A N 1
ATOM 862 C CA . MET A 1 106 ? 14.633 -0.977 3.717 1.00 87.75 106 MET A CA 1
ATOM 863 C C . MET A 1 106 ? 15.318 -0.229 4.868 1.00 87.75 106 MET A C 1
ATOM 865 O O . MET A 1 106 ? 16.462 0.186 4.697 1.00 87.75 106 MET A O 1
ATOM 869 N N . GLU A 1 107 ? 14.671 -0.100 6.027 1.00 84.38 107 GLU A N 1
ATOM 870 C CA . GLU A 1 107 ? 15.251 0.531 7.224 1.00 84.38 107 GLU A CA 1
ATOM 871 C C . GLU A 1 107 ? 16.511 -0.196 7.710 1.00 84.38 107 GLU A C 1
ATOM 873 O O . GLU A 1 107 ? 17.541 0.437 7.954 1.00 84.38 107 GLU A O 1
ATOM 878 N N . ASN A 1 108 ? 16.476 -1.530 7.755 1.00 83.69 108 ASN A N 1
ATOM 879 C CA . ASN A 1 108 ? 17.630 -2.341 8.143 1.00 83.69 108 ASN A CA 1
ATOM 880 C C . ASN A 1 108 ? 18.815 -2.152 7.182 1.00 83.69 108 ASN A C 1
ATOM 882 O O . ASN A 1 108 ? 19.953 -2.018 7.623 1.00 83.69 108 ASN A O 1
ATOM 886 N N . ASN A 1 109 ? 18.564 -2.080 5.870 1.00 76.81 109 ASN A N 1
ATOM 887 C CA . ASN A 1 109 ? 19.622 -1.834 4.884 1.00 76.81 109 ASN A CA 1
ATOM 888 C C . ASN A 1 109 ? 20.180 -0.401 4.955 1.00 76.81 109 ASN A C 1
ATOM 890 O O . ASN A 1 109 ? 21.381 -0.210 4.784 1.00 76.81 109 ASN A O 1
ATOM 894 N N . LEU A 1 110 ? 19.338 0.603 5.232 1.00 73.06 110 LEU A N 1
ATOM 895 C CA . LEU A 1 110 ? 19.769 1.998 5.402 1.00 73.06 110 LEU A CA 1
ATOM 896 C C . LEU A 1 110 ? 20.698 2.170 6.611 1.00 73.06 110 LEU A C 1
ATOM 898 O O . LEU A 1 110 ? 21.645 2.950 6.545 1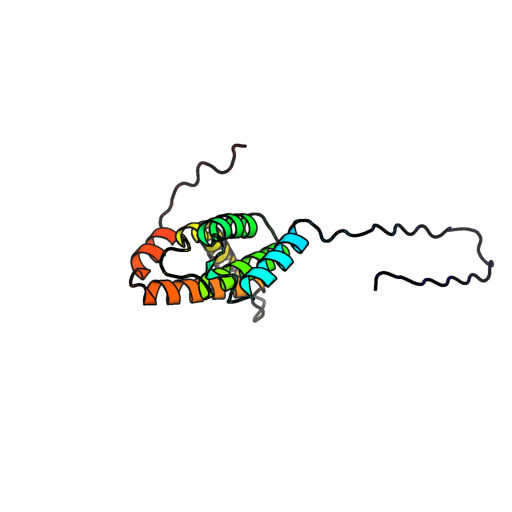.00 73.06 110 LEU A O 1
ATOM 902 N N . CYS A 1 111 ? 20.466 1.412 7.687 1.00 58.47 111 CYS A N 1
ATOM 903 C CA . CYS A 1 111 ? 21.327 1.389 8.872 1.00 58.47 111 CYS A CA 1
ATOM 904 C C . CYS A 1 111 ? 22.766 0.931 8.550 1.00 58.47 111 CYS A C 1
ATOM 906 O O . CYS A 1 111 ? 23.723 1.402 9.162 1.00 58.47 111 CYS A O 1
ATOM 908 N N . HIS A 1 112 ? 22.941 0.057 7.553 1.00 58.84 112 HIS A N 1
ATOM 909 C CA . HIS A 1 112 ? 24.257 -0.444 7.147 1.00 58.84 112 HIS A CA 1
ATOM 910 C C . HIS A 1 112 ? 25.035 0.515 6.231 1.00 58.84 112 HIS A C 1
ATOM 912 O O . HIS A 1 112 ? 26.263 0.445 6.184 1.00 58.84 112 HIS A O 1
ATOM 918 N N . ASP A 1 113 ? 24.358 1.434 5.539 1.00 56.34 113 ASP A N 1
ATOM 919 C CA . ASP A 1 113 ? 24.955 2.319 4.532 1.00 56.34 113 ASP A CA 1
ATOM 920 C C . ASP A 1 113 ? 25.251 3.717 5.123 1.00 56.34 113 ASP A C 1
ATOM 922 O O . ASP A 1 113 ? 24.828 4.761 4.624 1.00 56.34 113 ASP A O 1
ATOM 926 N N . MET A 1 114 ? 25.995 3.750 6.238 1.00 55.19 114 MET A N 1
ATOM 927 C CA . MET A 1 114 ? 26.332 4.972 6.999 1.00 55.19 114 MET A CA 1
ATOM 928 C C . MET A 1 114 ? 27.250 5.970 6.258 1.00 55.19 114 MET A C 1
ATOM 930 O O . MET A 1 114 ? 27.668 6.976 6.830 1.00 55.19 114 MET A O 1
ATOM 934 N N . ALA A 1 115 ? 27.592 5.715 4.992 1.00 57.91 115 ALA A N 1
ATOM 935 C CA . ALA A 1 115 ? 28.562 6.501 4.229 1.00 57.91 115 ALA A CA 1
ATOM 936 C C . ALA A 1 115 ? 27.951 7.651 3.401 1.00 57.91 115 ALA A C 1
ATOM 938 O O . ALA A 1 115 ? 28.698 8.462 2.851 1.00 57.91 115 ALA A O 1
ATOM 939 N N . LYS A 1 116 ? 26.617 7.756 3.287 1.00 54.75 116 LYS A N 1
ATOM 940 C CA . LYS A 1 116 ? 25.952 8.832 2.524 1.00 54.75 116 LYS A CA 1
ATOM 941 C C . LYS A 1 116 ? 24.826 9.487 3.331 1.00 54.75 116 LYS A C 1
ATOM 943 O O . LYS A 1 116 ? 23.730 8.935 3.407 1.00 54.75 116 LYS A O 1
ATOM 948 N N . PRO A 1 117 ? 25.042 10.689 3.894 1.00 51.22 117 PRO A N 1
ATOM 949 C CA . PRO A 1 117 ? 23.979 11.416 4.562 1.00 51.22 117 PRO A CA 1
ATOM 950 C C . PRO A 1 117 ? 22.985 11.981 3.536 1.00 51.22 117 PRO A C 1
ATOM 952 O O . PRO A 1 117 ? 23.364 12.738 2.643 1.00 51.22 117 PRO A O 1
ATOM 955 N N . GLY A 1 118 ? 21.695 11.684 3.720 1.00 56.81 118 GLY A N 1
ATOM 956 C CA . GLY A 1 118 ? 20.678 12.739 3.637 1.00 56.81 118 GLY A CA 1
ATOM 957 C C . GLY A 1 118 ? 19.561 12.645 2.595 1.00 56.81 118 GLY A C 1
ATOM 958 O O . GLY A 1 118 ? 18.689 13.508 2.628 1.00 56.81 118 GLY A O 1
ATOM 959 N N . ILE A 1 119 ? 19.507 11.648 1.702 1.00 60.16 119 ILE A N 1
ATOM 960 C CA . ILE A 1 119 ? 18.382 11.533 0.749 1.00 60.16 119 ILE A CA 1
ATOM 961 C C . ILE A 1 119 ? 17.659 10.202 0.946 1.00 60.16 119 ILE A C 1
ATOM 963 O O . ILE A 1 119 ? 18.049 9.172 0.402 1.00 60.16 119 ILE A O 1
ATOM 967 N N . LEU A 1 120 ? 16.573 10.245 1.722 1.00 68.44 120 LEU A N 1
ATOM 968 C CA . LEU A 1 120 ? 15.623 9.140 1.829 1.00 68.44 120 LEU A CA 1
ATOM 969 C C . LEU A 1 120 ? 15.059 8.809 0.443 1.00 68.44 120 LEU A C 1
ATOM 971 O O . LEU A 1 120 ? 14.622 9.695 -0.296 1.00 68.44 120 LEU A O 1
ATOM 975 N N . LEU A 1 121 ? 15.039 7.519 0.103 1.00 83.25 121 LEU A N 1
ATOM 976 C CA . LEU A 1 121 ? 14.456 7.051 -1.150 1.00 83.25 121 LEU A CA 1
ATOM 977 C C . LEU A 1 121 ? 12.972 7.464 -1.221 1.00 83.25 121 LEU A C 1
ATOM 979 O O . LEU A 1 121 ? 12.254 7.289 -0.233 1.00 83.25 121 LEU A O 1
ATOM 983 N N . PRO A 1 122 ? 12.462 7.937 -2.377 1.00 89.25 122 PRO A N 1
ATOM 984 C CA . PRO A 1 122 ? 11.061 8.347 -2.515 1.00 89.25 122 PRO A CA 1
ATOM 985 C C . PRO A 1 122 ? 10.060 7.281 -2.055 1.00 89.25 122 PRO A C 1
ATOM 987 O O . PRO A 1 122 ? 9.038 7.600 -1.456 1.00 89.25 122 PRO A O 1
ATOM 990 N N . LEU A 1 123 ? 10.384 6.006 -2.293 1.00 90.19 123 LEU A N 1
ATOM 991 C CA . LEU A 1 123 ? 9.585 4.870 -1.842 1.00 90.19 123 LEU A CA 1
ATOM 992 C C . LEU A 1 123 ? 9.543 4.753 -0.313 1.00 90.19 123 LEU A C 1
ATOM 994 O O . LEU A 1 123 ? 8.470 4.549 0.241 1.00 90.19 123 LEU A O 1
ATOM 998 N N . HIS A 1 124 ? 10.687 4.909 0.359 1.00 91.75 124 HIS A N 1
ATOM 999 C CA . HIS A 1 124 ? 10.759 4.868 1.819 1.00 91.75 124 HIS A CA 1
ATOM 1000 C C . HIS A 1 124 ? 9.898 5.971 2.431 1.00 91.75 124 HIS A C 1
ATOM 1002 O O . HIS A 1 124 ? 9.114 5.715 3.336 1.00 91.75 124 HIS A O 1
ATOM 1008 N N . ARG A 1 125 ? 10.013 7.201 1.911 1.00 92.50 125 ARG A N 1
ATOM 1009 C CA . ARG A 1 125 ? 9.211 8.335 2.382 1.00 92.50 125 ARG A CA 1
ATOM 1010 C C . ARG A 1 125 ? 7.713 8.075 2.218 1.00 92.50 125 ARG A C 1
ATOM 1012 O O . ARG A 1 125 ? 6.965 8.312 3.156 1.00 92.50 125 ARG A O 1
ATOM 1019 N N . ALA A 1 126 ? 7.293 7.575 1.057 1.00 95.06 126 ALA A N 1
ATOM 1020 C CA . ALA A 1 126 ? 5.885 7.287 0.799 1.00 95.06 126 ALA A CA 1
ATOM 1021 C C . ALA A 1 126 ? 5.339 6.159 1.694 1.00 95.06 126 ALA A C 1
ATOM 1023 O O . ALA A 1 126 ? 4.193 6.228 2.124 1.00 95.06 126 ALA A O 1
ATOM 1024 N N . LEU A 1 127 ? 6.148 5.135 1.992 1.00 95.31 127 LEU A N 1
ATOM 1025 C CA . LEU A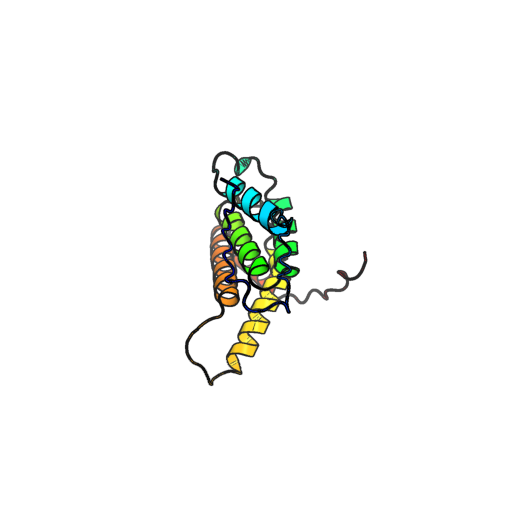 1 127 ? 5.778 4.075 2.937 1.00 95.31 127 LEU A CA 1
ATOM 1026 C C . LEU A 1 127 ? 5.673 4.608 4.369 1.00 95.31 127 LEU A C 1
ATOM 1028 O O . LEU A 1 127 ? 4.666 4.358 5.021 1.00 95.31 127 LEU A O 1
ATOM 1032 N N . ALA A 1 128 ? 6.656 5.384 4.830 1.00 94.44 128 ALA A N 1
ATOM 1033 C CA . ALA A 1 128 ? 6.616 6.009 6.151 1.00 94.44 128 ALA A CA 1
ATOM 1034 C C . ALA A 1 128 ? 5.369 6.894 6.318 1.00 94.44 128 ALA A C 1
ATOM 1036 O O . ALA A 1 128 ? 4.687 6.824 7.335 1.00 94.44 128 ALA A O 1
ATOM 1037 N N . GLU A 1 129 ? 5.029 7.683 5.294 1.00 96.00 129 GLU A N 1
ATOM 1038 C CA . GLU A 1 129 ? 3.809 8.493 5.281 1.00 96.00 129 GLU A CA 1
ATOM 1039 C C . GLU A 1 129 ? 2.543 7.627 5.320 1.00 96.00 129 GLU A C 1
ATOM 1041 O O . GLU A 1 129 ? 1.627 7.925 6.083 1.00 96.00 129 GLU A O 1
ATOM 1046 N N . LEU A 1 130 ? 2.493 6.531 4.551 1.00 96.62 130 LEU A N 1
ATOM 1047 C CA . LEU A 1 130 ? 1.366 5.595 4.569 1.00 96.62 130 LEU A CA 1
ATOM 1048 C C . LEU A 1 130 ? 1.138 5.010 5.962 1.00 96.62 130 LEU A C 1
ATOM 1050 O O . LEU A 1 130 ? 0.005 5.029 6.444 1.00 96.62 130 LEU A O 1
ATOM 1054 N N . PHE A 1 131 ? 2.193 4.518 6.611 1.00 95.75 131 PHE A N 1
ATOM 1055 C CA . PHE A 1 131 ? 2.085 3.943 7.950 1.0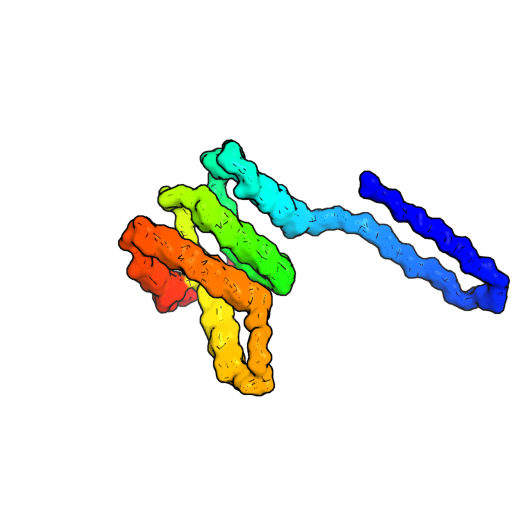0 95.75 131 PHE A CA 1
ATOM 1056 C C . PHE A 1 131 ? 1.703 4.996 8.984 1.00 95.75 131 PHE A C 1
ATOM 1058 O O . PHE A 1 131 ? 0.772 4.762 9.744 1.00 95.75 131 PHE A O 1
ATOM 1065 N N . PHE A 1 132 ? 2.296 6.188 8.924 1.00 94.69 132 PHE A N 1
ATOM 1066 C CA . PHE A 1 132 ? 1.944 7.292 9.815 1.00 94.69 132 PHE A CA 1
ATOM 1067 C C . PHE A 1 132 ? 0.468 7.711 9.694 1.00 94.69 132 PHE A C 1
ATOM 1069 O O . PHE A 1 132 ? -0.234 7.845 10.695 1.00 94.69 132 PHE A O 1
ATOM 1076 N N . VAL A 1 133 ? -0.038 7.898 8.470 1.00 94.62 133 VAL A N 1
ATOM 1077 C CA . VAL A 1 133 ? -1.450 8.255 8.241 1.00 94.62 133 VAL A CA 1
ATOM 1078 C C . VAL A 1 133 ? -2.376 7.134 8.712 1.00 94.62 133 VAL A C 1
ATOM 1080 O O . VAL A 1 133 ? -3.409 7.407 9.325 1.00 94.62 133 VAL A O 1
ATOM 1083 N N . THR A 1 134 ? -1.996 5.880 8.468 1.00 93.31 134 THR A N 1
ATOM 1084 C CA . THR A 1 134 ? -2.773 4.714 8.902 1.00 93.31 134 THR A CA 1
ATOM 1085 C C . THR A 1 134 ? -2.807 4.604 10.426 1.00 93.31 134 THR A C 1
ATOM 1087 O O . THR A 1 134 ? -3.878 4.426 10.995 1.00 93.31 134 THR A O 1
ATOM 1090 N N . GLU A 1 135 ? -1.677 4.780 11.108 1.00 92.50 135 GLU A N 1
ATOM 1091 C CA . GLU A 1 135 ? -1.595 4.763 12.572 1.00 92.50 135 GLU A CA 1
ATOM 1092 C C . GLU A 1 135 ? -2.458 5.849 13.206 1.00 92.50 135 GLU A C 1
ATOM 1094 O O . GLU A 1 135 ? -3.233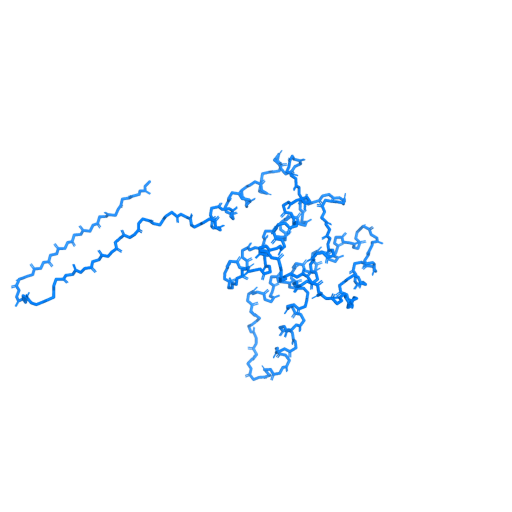 5.552 14.115 1.00 92.50 135 GLU A O 1
ATOM 1099 N N . ASN A 1 136 ? -2.393 7.085 12.700 1.00 92.25 136 ASN A N 1
ATOM 1100 C CA . ASN A 1 136 ? -3.256 8.166 13.177 1.00 92.25 136 ASN A CA 1
ATOM 1101 C C . ASN A 1 136 ? -4.734 7.799 13.013 1.00 92.25 136 ASN A C 1
ATOM 1103 O O . ASN A 1 136 ? -5.517 7.944 13.949 1.00 92.25 136 ASN A O 1
ATOM 1107 N N . ARG A 1 137 ? -5.102 7.237 11.856 1.00 89.62 137 ARG A N 1
ATOM 1108 C CA . ARG A 1 137 ? -6.478 6.819 11.577 1.00 89.62 137 ARG A CA 1
ATOM 1109 C C . ARG A 1 137 ? -6.955 5.725 12.528 1.00 89.62 137 ARG A C 1
ATOM 1111 O O . ARG A 1 137 ? -8.062 5.796 13.048 1.00 89.62 137 ARG A O 1
ATOM 1118 N N . VAL A 1 138 ? -6.131 4.715 12.782 1.00 89.94 138 VAL A N 1
ATOM 1119 C CA . VAL A 1 138 ? -6.479 3.625 13.703 1.00 89.94 138 VAL A CA 1
ATOM 1120 C C . VAL A 1 138 ? -6.511 4.107 15.156 1.00 89.94 138 VAL A C 1
ATOM 1122 O O . VAL A 1 138 ? -7.325 3.628 15.947 1.00 89.94 138 VAL A O 1
ATOM 1125 N N . THR A 1 139 ? -5.663 5.075 15.503 1.00 90.81 139 THR A N 1
ATOM 1126 C CA . THR A 1 139 ? -5.657 5.723 16.820 1.00 90.81 139 THR A CA 1
ATOM 1127 C C . THR A 1 139 ? -6.971 6.459 17.070 1.00 90.81 139 THR A C 1
ATOM 1129 O O . THR A 1 139 ? -7.568 6.272 18.128 1.00 90.81 139 THR A O 1
ATOM 1132 N N . GLU A 1 140 ? -7.477 7.214 16.088 1.00 89.06 140 GLU A N 1
ATOM 1133 C CA . GLU A 1 140 ? -8.806 7.848 16.149 1.00 89.06 140 GLU A CA 1
ATOM 1134 C C . GLU A 1 140 ? -9.935 6.823 16.347 1.00 89.06 140 GLU A C 1
ATOM 1136 O O . GLU A 1 140 ? -10.910 7.097 17.043 1.00 89.06 140 GLU A O 1
ATOM 1141 N N . LEU A 1 141 ? -9.789 5.627 15.768 1.00 85.81 141 LEU A N 1
ATOM 1142 C CA . LEU A 1 141 ? -10.743 4.520 15.883 1.00 85.81 141 LEU A CA 1
ATOM 1143 C C . LEU A 1 141 ? -10.533 3.649 17.139 1.00 85.81 141 LEU A C 1
ATOM 1145 O O . LEU A 1 141 ? -11.248 2.666 17.330 1.00 85.81 141 LEU A O 1
ATOM 1149 N N . GLY A 1 142 ? -9.549 3.967 17.988 1.00 86.06 142 GLY A N 1
ATOM 1150 C CA . GLY A 1 142 ? -9.276 3.257 19.242 1.00 86.06 142 GLY A CA 1
ATOM 1151 C C . GLY A 1 142 ? -8.712 1.838 19.095 1.00 86.06 142 GLY A C 1
ATOM 1152 O O . GLY A 1 142 ? -8.692 1.100 20.074 1.00 86.06 142 GLY A O 1
ATOM 1153 N N . SER A 1 143 ? -8.245 1.443 17.905 1.00 87.12 143 SER A N 1
ATOM 1154 C CA . SER A 1 143 ? -7.833 0.055 17.599 1.00 87.12 143 SER A CA 1
ATOM 1155 C C . SER A 1 143 ? -6.323 -0.092 17.333 1.00 87.12 143 SER A C 1
ATOM 1157 O O . SER A 1 143 ? -5.883 -1.030 16.668 1.00 87.12 143 SER A O 1
ATOM 1159 N N . LEU A 1 144 ? -5.500 0.857 17.813 1.00 88.38 144 LEU A N 1
ATOM 1160 C CA . LEU A 1 144 ? -4.071 0.949 17.455 1.00 88.38 144 LEU A CA 1
ATOM 1161 C C . LEU A 1 144 ? -3.294 -0.312 17.839 1.00 88.38 144 LEU A C 1
ATOM 1163 O O . LEU A 1 144 ? -2.470 -0.801 17.069 1.00 88.38 144 LEU A O 1
ATOM 1167 N N . GLN A 1 145 ? -3.576 -0.851 19.024 1.00 86.12 145 GLN A N 1
ATOM 1168 C CA . GLN A 1 145 ? -2.885 -2.026 19.539 1.00 86.12 145 GLN A CA 1
ATOM 1169 C C . GLN A 1 145 ? -3.130 -3.262 18.662 1.00 86.12 145 GLN A C 1
ATOM 1171 O O . GLN A 1 145 ? -2.187 -3.995 18.377 1.00 86.12 145 GLN A O 1
ATOM 1176 N N . GLU A 1 146 ? -4.363 -3.466 18.191 1.00 85.81 146 GLU A N 1
ATOM 1177 C CA . GLU A 1 146 ? -4.726 -4.586 17.312 1.00 85.81 146 GLU A CA 1
ATOM 1178 C C . GLU A 1 146 ? -4.027 -4.483 15.953 1.00 85.81 146 GLU A C 1
ATOM 1180 O O . GLU A 1 146 ? -3.483 -5.467 15.453 1.00 85.81 146 GLU A O 1
ATOM 1185 N N . TYR A 1 147 ? -3.963 -3.274 15.390 1.00 88.62 147 TYR A N 1
ATOM 1186 C CA . TYR A 1 147 ? -3.251 -3.008 14.143 1.00 88.62 147 TYR A CA 1
ATOM 1187 C C . TYR A 1 147 ? -1.744 -3.279 14.257 1.00 88.62 147 TYR A C 1
ATOM 1189 O O . TYR A 1 147 ? -1.184 -4.009 13.437 1.00 88.62 147 TYR A O 1
ATOM 1197 N N . LEU A 1 148 ? -1.085 -2.746 15.293 1.00 88.69 148 LEU A N 1
ATOM 1198 C CA . LEU A 1 148 ? 0.346 -2.974 15.509 1.00 88.69 148 LEU A CA 1
ATOM 1199 C C . LEU A 1 148 ? 0.650 -4.453 15.770 1.00 88.69 148 LEU A C 1
ATOM 1201 O O . LEU A 1 148 ? 1.657 -4.965 15.279 1.00 88.69 148 LEU A O 1
ATOM 1205 N N . LEU A 1 149 ? -0.221 -5.161 16.495 1.00 87.75 149 LEU A N 1
ATOM 1206 C CA . LEU A 1 149 ? -0.109 -6.609 16.666 1.00 87.75 149 LEU A CA 1
ATOM 1207 C C . LEU A 1 149 ? -0.195 -7.329 15.315 1.00 87.75 149 LEU A C 1
ATOM 1209 O O . LEU A 1 149 ? 0.677 -8.138 15.018 1.00 87.75 149 LEU A O 1
ATOM 1213 N N . ALA A 1 150 ? -1.172 -6.999 14.465 1.00 86.25 150 ALA A N 1
ATOM 1214 C CA . ALA A 1 150 ? -1.349 -7.640 13.159 1.00 86.25 150 ALA A CA 1
ATOM 1215 C C . ALA A 1 150 ? -0.153 -7.445 12.203 1.00 86.25 150 ALA A C 1
ATOM 1217 O O . ALA A 1 150 ? 0.174 -8.348 11.422 1.00 86.25 150 ALA A O 1
ATOM 1218 N N . LEU A 1 151 ? 0.520 -6.290 12.274 1.00 86.38 151 LEU A N 1
ATOM 1219 C CA . LEU A 1 151 ? 1.738 -6.023 11.501 1.00 86.38 151 LEU A CA 1
ATOM 1220 C C . LEU A 1 151 ? 2.949 -6.834 11.982 1.00 86.38 151 LEU A C 1
ATOM 1222 O O . LEU A 1 151 ? 3.801 -7.187 11.166 1.00 86.38 151 LEU A O 1
ATOM 1226 N N . ASN A 1 152 ? 3.026 -7.117 13.285 1.00 80.94 152 ASN A N 1
ATOM 1227 C CA . ASN A 1 152 ? 4.182 -7.756 13.921 1.00 80.94 152 ASN A CA 1
ATOM 1228 C C . ASN A 1 152 ? 4.019 -9.264 14.157 1.00 80.94 152 ASN A C 1
ATOM 1230 O O . ASN A 1 152 ? 5.007 -9.938 14.437 1.00 80.94 152 ASN A O 1
ATOM 1234 N N . THR A 1 153 ? 2.812 -9.824 14.054 1.00 77.62 153 THR A N 1
ATOM 1235 C CA . THR A 1 153 ? 2.635 -11.279 14.120 1.00 77.62 153 THR A CA 1
ATOM 1236 C C . THR A 1 153 ? 3.320 -11.941 12.927 1.00 77.62 153 THR A C 1
ATOM 1238 O O . THR A 1 153 ? 3.126 -11.542 11.783 1.00 77.62 153 THR A O 1
ATOM 1241 N N . GLU A 1 154 ? 4.115 -12.981 13.145 1.00 58.22 154 GLU A N 1
ATOM 1242 C CA . GLU A 1 154 ? 4.607 -13.807 12.042 1.00 58.22 154 GLU A CA 1
ATOM 1243 C C . GLU A 1 154 ? 3.491 -14.756 11.593 1.00 58.22 154 GLU A C 1
ATOM 1245 O O . GLU A 1 154 ? 3.368 -15.874 12.084 1.00 58.22 154 GLU A O 1
ATOM 1250 N N . ASP A 1 155 ? 2.655 -14.327 10.647 1.00 55.47 155 ASP A N 1
ATOM 1251 C CA . ASP A 1 155 ? 1.880 -15.302 9.882 1.00 55.47 155 ASP A CA 1
ATOM 1252 C C . ASP A 1 155 ? 2.847 -15.939 8.893 1.00 55.47 155 ASP A C 1
ATOM 1254 O O . ASP A 1 155 ? 3.334 -15.277 7.972 1.00 55.47 155 ASP A O 1
ATOM 1258 N N . HIS A 1 156 ? 3.163 -17.218 9.098 1.00 45.06 156 HIS A N 1
ATOM 1259 C CA . HIS A 1 156 ? 3.899 -18.014 8.126 1.00 45.06 156 HIS A CA 1
ATOM 1260 C C . HIS A 1 156 ? 3.173 -17.934 6.773 1.00 45.06 156 HIS A C 1
ATOM 1262 O O . HIS A 1 156 ? 2.192 -18.634 6.532 1.00 45.06 156 HIS A O 1
ATOM 1268 N N . LEU A 1 157 ? 3.657 -17.063 5.884 1.00 44.44 157 LEU A N 1
ATOM 1269 C CA . LEU A 1 157 ? 3.151 -16.828 4.531 1.00 44.44 157 LEU A CA 1
ATOM 1270 C C . LEU A 1 157 ? 3.415 -18.062 3.650 1.00 44.44 157 LEU A C 1
ATOM 1272 O O . LEU A 1 157 ? 4.269 -18.073 2.771 1.00 44.44 157 LEU A O 1
ATOM 1276 N N . HIS A 1 158 ? 2.679 -19.143 3.889 1.00 44.94 158 HIS A N 1
ATOM 1277 C CA . HIS A 1 158 ? 2.488 -20.227 2.937 1.00 44.94 158 HIS A CA 1
ATOM 1278 C C . HIS A 1 158 ? 1.138 -20.008 2.263 1.00 44.94 158 HIS A C 1
ATOM 1280 O O . HIS A 1 158 ? 0.130 -20.497 2.763 1.00 44.94 158 HIS A O 1
ATOM 1286 N N . ARG A 1 159 ? 1.140 -19.255 1.151 1.00 46.19 159 ARG A N 1
ATOM 1287 C CA . ARG A 1 159 ? 0.232 -19.353 -0.022 1.00 46.19 159 ARG A CA 1
ATOM 1288 C C . ARG A 1 159 ? 0.115 -18.007 -0.741 1.00 46.19 159 ARG A C 1
ATOM 1290 O O . ARG A 1 159 ? -0.872 -17.303 -0.610 1.00 46.19 159 ARG A O 1
ATOM 1297 N N . CYS A 1 160 ? 1.112 -17.701 -1.566 1.00 41.81 160 CYS A N 1
ATOM 1298 C CA . CYS A 1 160 ? 0.942 -16.853 -2.755 1.00 41.81 160 CYS A CA 1
ATOM 1299 C C . CYS A 1 160 ? 1.818 -17.367 -3.915 1.00 41.81 160 CYS A C 1
ATOM 1301 O O . CYS A 1 160 ? 2.344 -16.602 -4.717 1.00 41.81 160 CYS A O 1
ATOM 1303 N N . THR A 1 161 ? 1.972 -18.691 -3.999 1.00 40.69 161 THR A N 1
ATOM 1304 C CA . THR A 1 161 ? 2.577 -19.418 -5.124 1.00 40.69 161 THR A CA 1
ATOM 1305 C C . THR A 1 161 ? 1.663 -20.573 -5.535 1.00 40.69 161 THR A C 1
ATOM 1307 O O . THR A 1 161 ? 2.049 -21.734 -5.482 1.00 40.69 161 THR A O 1
ATOM 1310 N N . ALA A 1 162 ? 0.414 -20.272 -5.894 1.00 36.56 162 ALA A N 1
ATOM 1311 C CA . ALA A 1 162 ? -0.445 -21.210 -6.620 1.00 36.56 162 ALA A CA 1
ATOM 1312 C C . ALA A 1 162 ? -1.627 -20.472 -7.268 1.00 36.56 162 ALA A C 1
ATOM 1314 O O . ALA A 1 162 ? -2.683 -20.360 -6.652 1.00 36.56 162 ALA A O 1
ATOM 1315 N N . GLN A 1 163 ? -1.402 -19.939 -8.473 1.00 31.59 163 GLN A N 1
ATOM 1316 C CA . GLN A 1 163 ? -2.229 -20.055 -9.693 1.00 31.59 163 GLN A CA 1
ATOM 1317 C C . GLN A 1 163 ? -1.913 -18.926 -10.674 1.00 31.59 163 GLN A C 1
ATOM 1319 O O . GLN A 1 163 ? -1.939 -17.742 -10.268 1.00 31.59 163 GLN A O 1
#

InterPro domains:
  IPR040099 Zinc finger ZZ-type and EF-hand domain-containing protein 1 [PTHR22772] (1-163)

Foldseek 3Di:
DPDDDDDDDDPPPDDPDDDDDDDDPDDCPPLRVVLVVLVVQLVDLVNLVVDLLAVVQLVLLVQLLPDDDPSVLSSLVSLQSSLVSDDPPSYDLLSCLSVLVVLVVVVVVVVVPVPDDDDDDSSNVSSVSSVVSNLVSVVVVVNNVVSVCSNPDPPPPDDPPDD

Organism: NCBI:txid243314